Protein AF-A0A958BR42-F1 (afdb_monomer_lite)

Secondary structure (DSSP, 8-state):
-EEEEETTEEEEESSTTSS-EE---BTS-TT--EEEEEEETTEEEEEETTS-EEEESSTTSB-EE-----

Structure (mmCIF, N/CA/C/O backbone):
data_AF-A0A958BR42-F1
#
_entry.id   AF-A0A958BR42-F1
#
loop_
_atom_site.group_PDB
_atom_site.id
_atom_site.type_symbol
_atom_site.label_atom_id
_atom_site.label_alt_id
_atom_site.label_comp_id
_atom_site.label_asym_id
_atom_site.label_entity_id
_atom_site.label_seq_id
_atom_site.pdbx_PDB_ins_code
_atom_site.Cartn_x
_atom_site.Cartn_y
_atom_site.Cartn_z
_atom_site.occupancy
_atom_site.B_iso_or_equiv
_atom_site.auth_seq_id
_atom_site.auth_comp_id
_atom_site.auth_asym_id
_atom_site.auth_atom_id
_atom_site.pdbx_PDB_model_num
ATOM 1 N N . ALA A 1 1 ? -10.449 0.206 6.855 1.00 88.00 1 ALA A N 1
ATOM 2 C CA . ALA A 1 1 ? -9.214 1.010 6.867 1.00 88.00 1 ALA A CA 1
ATOM 3 C C . ALA A 1 1 ? -9.235 1.980 5.693 1.00 88.00 1 ALA A C 1
ATOM 5 O O . ALA A 1 1 ? -9.868 1.673 4.686 1.00 88.00 1 ALA A O 1
ATOM 6 N N . LEU A 1 2 ? -8.579 3.130 5.830 1.00 94.00 2 LEU A N 1
ATOM 7 C CA . LEU A 1 2 ? -8.263 4.023 4.715 1.00 94.00 2 LEU A CA 1
ATOM 8 C C . LEU A 1 2 ? -6.790 3.856 4.347 1.00 94.00 2 LEU A C 1
ATOM 10 O O . LEU A 1 2 ? -5.965 3.589 5.223 1.00 94.00 2 LEU A O 1
ATOM 14 N N . PHE A 1 3 ? -6.473 4.052 3.071 1.00 93.31 3 PHE A N 1
ATOM 15 C CA . PHE A 1 3 ? -5.108 3.997 2.565 1.00 93.31 3 PHE A CA 1
ATOM 16 C C . PHE A 1 3 ? -4.806 5.228 1.717 1.00 93.31 3 PHE A C 1
ATOM 18 O O . PHE A 1 3 ? -5.684 5.729 1.013 1.00 93.31 3 PHE A O 1
ATOM 25 N N . ALA A 1 4 ? -3.564 5.696 1.779 1.00 93.19 4 ALA A N 1
ATOM 26 C CA . ALA A 1 4 ? -3.059 6.752 0.914 1.00 93.19 4 ALA A CA 1
ATOM 27 C C . ALA A 1 4 ? -1.637 6.409 0.461 1.00 93.19 4 ALA A C 1
ATOM 29 O O . ALA A 1 4 ? -0.831 5.940 1.264 1.00 93.19 4 ALA A O 1
ATOM 30 N N . GLY A 1 5 ? -1.353 6.635 -0.821 1.00 90.88 5 GLY A N 1
ATOM 31 C CA . GLY A 1 5 ? -0.032 6.467 -1.425 1.00 90.88 5 GLY A CA 1
ATOM 32 C C . GLY A 1 5 ? 0.574 7.811 -1.829 1.00 90.88 5 GLY A C 1
ATOM 33 O O . GLY A 1 5 ? -0.155 8.749 -2.156 1.00 90.88 5 GLY A O 1
ATOM 34 N N . GLY A 1 6 ? 1.901 7.907 -1.802 1.00 89.38 6 GLY A N 1
ATOM 35 C CA . GLY A 1 6 ? 2.633 9.062 -2.315 1.00 89.38 6 GLY A CA 1
ATOM 36 C C . GLY A 1 6 ? 4.146 8.877 -2.230 1.00 89.38 6 GLY A C 1
ATOM 37 O O . GLY A 1 6 ? 4.653 7.757 -2.259 1.00 89.38 6 GLY A O 1
ATOM 38 N N . GLN A 1 7 ? 4.877 9.985 -2.099 1.00 85.38 7 GLN A N 1
ATOM 39 C CA . GLN A 1 7 ? 6.346 10.014 -2.129 1.00 85.38 7 GLN A CA 1
ATOM 40 C C . GLN A 1 7 ? 7.019 9.237 -0.977 1.00 85.38 7 GLN A C 1
ATOM 42 O O . GLN A 1 7 ? 8.176 8.856 -1.092 1.00 85.38 7 GLN A O 1
ATOM 47 N N . GLY A 1 8 ? 6.300 8.999 0.126 1.00 81.88 8 GLY A N 1
ATOM 48 C CA . GLY A 1 8 ? 6.772 8.235 1.289 1.00 81.88 8 GLY A CA 1
ATOM 49 C C . GLY A 1 8 ? 6.227 6.807 1.363 1.00 81.88 8 GLY A C 1
ATOM 50 O O . GLY A 1 8 ? 6.175 6.241 2.453 1.00 81.88 8 GLY A O 1
ATOM 51 N N . GLY A 1 9 ? 5.748 6.258 0.244 1.00 88.19 9 GLY A N 1
ATOM 52 C CA . GLY A 1 9 ? 5.106 4.948 0.198 1.00 88.19 9 GLY A CA 1
ATOM 53 C C . GLY A 1 9 ? 3.626 5.005 0.575 1.00 88.19 9 GLY A C 1
ATOM 54 O O . GLY A 1 9 ? 2.919 5.952 0.218 1.00 88.19 9 GLY A O 1
ATOM 55 N N . ILE A 1 10 ? 3.147 3.965 1.262 1.00 90.81 10 ILE A N 1
ATOM 56 C CA . ILE A 1 10 ? 1.735 3.793 1.623 1.00 90.81 10 ILE A CA 1
ATOM 57 C C . ILE A 1 10 ? 1.556 3.951 3.130 1.00 90.81 10 ILE A C 1
ATOM 59 O O . ILE A 1 10 ? 2.301 3.393 3.938 1.00 90.81 10 ILE A O 1
ATOM 63 N N . VAL A 1 11 ? 0.526 4.699 3.510 1.00 90.81 11 VAL A N 1
ATOM 64 C CA . VAL A 1 11 ? 0.073 4.834 4.894 1.00 90.81 11 VAL A CA 1
ATOM 65 C C . VAL A 1 11 ? -1.338 4.281 5.048 1.00 90.81 11 VAL A C 1
ATOM 67 O O . VAL A 1 11 ? -2.167 4.369 4.137 1.00 90.81 11 VAL A O 1
ATOM 70 N N . ARG A 1 12 ? -1.612 3.725 6.227 1.00 91.88 12 ARG A N 1
ATOM 71 C CA . ARG A 1 12 ? -2.902 3.170 6.633 1.00 91.88 12 ARG A CA 1
ATOM 72 C C . ARG A 1 12 ? -3.457 3.958 7.813 1.00 91.88 12 ARG A C 1
ATOM 74 O O . ARG A 1 12 ? -2.719 4.346 8.719 1.00 91.88 12 ARG A O 1
ATOM 81 N N . SER A 1 13 ? -4.769 4.144 7.811 1.00 94.12 13 SER A N 1
ATOM 82 C CA . SER A 1 13 ? -5.528 4.617 8.962 1.00 94.12 13 SER A CA 1
ATOM 83 C C . SER A 1 13 ? -6.615 3.610 9.331 1.00 94.12 13 SER A C 1
ATOM 85 O O . SER A 1 13 ? -7.397 3.169 8.479 1.00 94.12 13 SER A O 1
ATOM 87 N N . ASP A 1 14 ? -6.682 3.275 10.618 1.00 94.94 14 ASP A N 1
ATOM 88 C CA . ASP A 1 14 ? -7.709 2.404 11.202 1.00 94.94 14 ASP A CA 1
ATOM 89 C C . ASP A 1 14 ? -8.796 3.180 11.962 1.00 94.94 14 ASP A C 1
ATOM 91 O O . ASP A 1 14 ? -9.761 2.592 12.444 1.00 94.94 14 ASP A O 1
ATOM 95 N N . ASP A 1 15 ? -8.683 4.506 12.033 1.00 96.88 15 ASP A N 1
ATOM 96 C CA . ASP A 1 15 ? -9.548 5.385 12.824 1.00 96.88 15 ASP A CA 1
ATOM 97 C C . ASP A 1 15 ? -10.248 6.463 11.975 1.00 96.88 15 ASP A C 1
ATOM 99 O O . ASP A 1 15 ? -10.519 7.574 12.438 1.00 96.88 15 ASP A O 1
ATOM 103 N N . ASN A 1 16 ? -10.592 6.110 10.732 1.00 95.81 16 ASN A N 1
ATOM 104 C CA . ASN A 1 16 ? -11.259 6.980 9.753 1.00 95.81 16 ASN A CA 1
ATOM 105 C C . ASN A 1 16 ? -10.456 8.244 9.387 1.00 95.81 16 ASN A C 1
ATOM 107 O O . ASN A 1 16 ? -11.032 9.298 9.128 1.00 95.81 16 ASN A O 1
ATOM 111 N N . GLY A 1 17 ? -9.129 8.134 9.334 1.00 96.69 17 GLY A N 1
ATOM 112 C CA . GLY A 1 17 ? -8.233 9.187 8.858 1.00 96.69 17 GLY A CA 1
ATOM 113 C C . GLY A 1 17 ? -7.762 10.160 9.938 1.00 96.69 17 GLY A C 1
ATOM 114 O O . GLY A 1 17 ? -7.156 11.174 9.590 1.00 96.69 17 GLY A O 1
ATOM 115 N N . GLN A 1 18 ? -8.021 9.876 11.220 1.00 97.56 18 GLN A N 1
ATOM 116 C CA . GLN A 1 18 ? -7.564 10.718 12.331 1.00 97.56 18 GLN A CA 1
ATOM 117 C C . GLN A 1 18 ? -6.067 10.531 12.594 1.00 97.56 18 GLN A C 1
ATOM 119 O O . GLN A 1 18 ? -5.352 11.511 12.807 1.00 97.56 18 GLN A O 1
ATOM 124 N N . THR A 1 19 ? -5.583 9.291 12.537 1.00 95.62 19 THR A N 1
ATOM 125 C CA . THR A 1 19 ? -4.163 8.953 12.612 1.00 95.62 19 THR A CA 1
ATOM 126 C C . THR A 1 19 ? -3.754 8.056 11.453 1.00 95.62 19 THR A C 1
ATOM 128 O O . THR A 1 19 ? -4.548 7.284 10.914 1.00 95.62 19 THR A O 1
ATOM 131 N N . TRP A 1 20 ? -2.492 8.193 11.050 1.00 92.56 20 TRP A N 1
ATOM 132 C CA . TRP A 1 20 ? -1.907 7.486 9.919 1.00 92.56 20 TRP A CA 1
ATOM 133 C C . TRP A 1 20 ? -0.595 6.855 10.349 1.00 92.56 20 TRP A C 1
ATOM 135 O O . TRP A 1 20 ? 0.218 7.493 11.021 1.00 92.56 20 TRP A O 1
ATOM 145 N N . GLN A 1 21 ? -0.392 5.607 9.952 1.00 89.56 21 GLN A N 1
ATOM 146 C CA . GLN A 1 21 ? 0.838 4.870 10.200 1.00 89.56 21 GLN A CA 1
ATOM 147 C C . GLN A 1 21 ? 1.366 4.336 8.869 1.00 89.56 21 GLN A C 1
ATOM 149 O O . GLN A 1 21 ? 0.561 3.934 8.024 1.00 89.56 21 GLN A O 1
ATOM 154 N N . PRO A 1 22 ? 2.691 4.323 8.650 1.00 87.38 22 PRO A N 1
ATOM 155 C CA . PRO A 1 22 ? 3.268 3.617 7.514 1.00 87.38 22 PRO A CA 1
ATOM 156 C C . PRO A 1 22 ? 2.774 2.173 7.508 1.00 87.38 22 PRO A C 1
ATOM 158 O O . PRO A 1 22 ? 2.753 1.521 8.556 1.00 87.38 22 PRO A O 1
ATOM 161 N N . THR A 1 23 ? 2.375 1.658 6.347 1.00 83.62 23 THR A N 1
ATOM 162 C CA . THR A 1 23 ? 2.211 0.209 6.225 1.00 83.62 23 THR A CA 1
ATOM 163 C C . THR A 1 23 ? 3.559 -0.438 6.520 1.00 83.62 23 THR A C 1
ATOM 165 O O . THR A 1 23 ? 4.579 0.054 6.035 1.00 83.62 23 THR A O 1
ATOM 168 N N . ALA A 1 24 ? 3.576 -1.517 7.307 1.00 65.75 24 ALA A N 1
ATOM 169 C CA . ALA A 1 24 ? 4.773 -2.310 7.598 1.00 65.75 24 ALA A CA 1
ATOM 170 C C . ALA A 1 24 ? 5.194 -3.109 6.350 1.00 65.75 24 ALA A C 1
ATOM 172 O O . ALA A 1 24 ? 5.211 -4.331 6.357 1.00 65.75 24 ALA A O 1
ATOM 173 N N . GLY A 1 25 ? 5.410 -2.401 5.242 1.00 58.62 25 GLY A N 1
ATOM 174 C CA . GLY A 1 25 ? 5.504 -2.944 3.902 1.00 58.62 25 GLY A CA 1
ATOM 175 C C . GLY A 1 25 ? 6.833 -3.632 3.676 1.00 58.62 25 GLY A C 1
ATOM 176 O O . GLY A 1 25 ? 7.678 -3.110 2.953 1.00 58.62 25 GLY A O 1
ATOM 177 N N . ASP 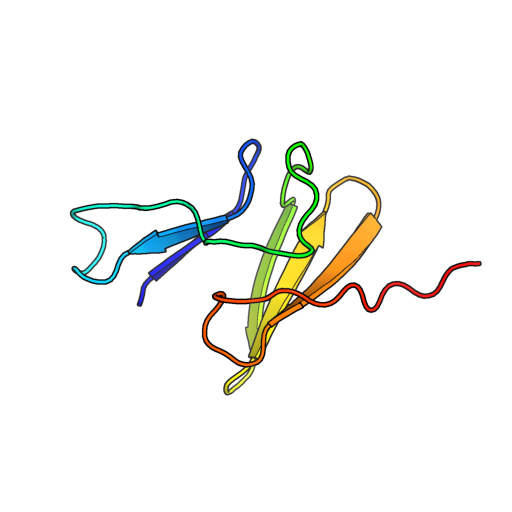A 1 26 ? 6.991 -4.823 4.243 1.00 62.41 26 ASP A N 1
ATOM 178 C CA . ASP A 1 26 ? 7.937 -5.790 3.711 1.00 62.41 26 ASP A CA 1
ATOM 179 C C . ASP A 1 26 ? 7.596 -5.981 2.225 1.00 62.41 26 ASP A C 1
ATOM 181 O O . ASP A 1 26 ? 6.490 -6.399 1.870 1.00 62.41 26 ASP A O 1
ATOM 185 N N . GLY A 1 27 ? 8.532 -5.586 1.359 1.00 66.94 27 GLY A N 1
ATOM 186 C CA . GLY A 1 27 ? 8.432 -5.734 -0.093 1.00 66.94 27 GLY A CA 1
ATOM 187 C C . GLY A 1 27 ? 8.104 -4.468 -0.890 1.00 66.94 27 GLY A C 1
ATOM 188 O O . GLY A 1 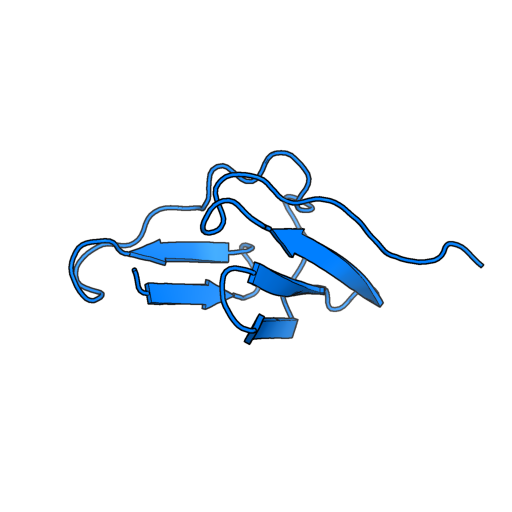27 ? 8.412 -4.455 -2.079 1.00 66.94 27 GLY A O 1
ATOM 189 N N . LEU A 1 28 ? 7.573 -3.389 -0.292 1.00 76.00 28 LEU A N 1
ATOM 190 C CA . LEU A 1 28 ? 7.466 -2.101 -0.999 1.00 76.00 28 LEU A CA 1
ATOM 191 C C . LEU A 1 28 ? 8.828 -1.387 -1.015 1.00 76.00 28 LEU A C 1
ATOM 193 O O . LEU A 1 28 ? 9.548 -1.420 -0.014 1.00 76.00 28 LEU A O 1
ATOM 197 N N . PRO A 1 29 ? 9.199 -0.703 -2.110 1.00 68.19 29 PRO A N 1
ATOM 198 C CA . PRO A 1 29 ? 10.426 0.071 -2.133 1.00 68.19 29 PRO A CA 1
ATOM 199 C C . PRO A 1 29 ? 10.312 1.222 -1.129 1.00 68.19 29 PRO A C 1
ATOM 201 O O . PRO A 1 29 ? 9.400 2.040 -1.230 1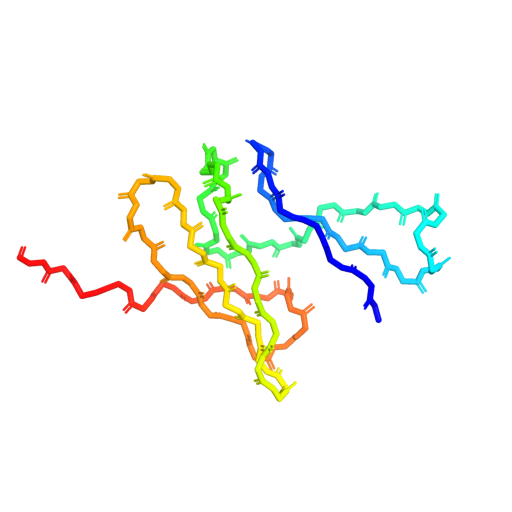.00 68.19 29 PRO A O 1
ATOM 204 N N . ALA A 1 30 ? 11.258 1.293 -0.187 1.00 64.12 30 ALA A N 1
ATOM 205 C CA . ALA A 1 30 ? 11.290 2.301 0.879 1.00 64.12 30 ALA A CA 1
ATOM 206 C C . ALA A 1 30 ? 11.282 3.751 0.352 1.00 64.12 30 ALA A C 1
ATOM 208 O O . ALA A 1 30 ? 10.798 4.650 1.034 1.00 64.12 30 ALA A O 1
ATOM 209 N N . ASP A 1 31 ? 11.751 3.944 -0.885 1.00 65.75 31 ASP A N 1
ATOM 210 C CA . ASP A 1 31 ? 11.900 5.247 -1.542 1.00 65.75 31 ASP A CA 1
ATOM 211 C C . ASP A 1 31 ? 11.010 5.377 -2.799 1.00 65.75 31 ASP A C 1
ATOM 213 O O . ASP A 1 31 ? 11.188 6.281 -3.619 1.00 65.75 31 ASP A O 1
ATOM 217 N N . GLY A 1 32 ? 10.088 4.431 -3.009 1.00 73.50 32 GLY A N 1
ATOM 218 C CA . GLY A 1 32 ? 9.253 4.374 -4.203 1.00 73.50 32 GLY A CA 1
ATOM 219 C C . GLY A 1 32 ? 8.032 5.276 -4.083 1.00 73.50 32 GLY A C 1
ATOM 220 O O . GLY A 1 32 ? 7.116 4.978 -3.320 1.00 73.50 32 GLY A O 1
ATOM 221 N N . GLU A 1 33 ? 7.975 6.340 -4.885 1.00 88.94 33 GLU A N 1
ATOM 222 C CA . GLU A 1 33 ? 6.746 7.118 -5.049 1.00 88.94 33 GLU A CA 1
ATOM 223 C C . GLU A 1 33 ? 5.622 6.207 -5.558 1.00 88.94 33 GLU A C 1
ATOM 225 O O . GLU A 1 33 ? 5.720 5.629 -6.645 1.00 88.94 33 GLU A O 1
ATOM 230 N N . VAL A 1 34 ? 4.551 6.087 -4.772 1.00 92.06 34 VAL A N 1
ATOM 231 C CA . VAL A 1 34 ? 3.334 5.369 -5.161 1.00 92.06 34 VAL A CA 1
ATOM 232 C C . VAL A 1 34 ? 2.485 6.317 -5.996 1.00 92.06 34 VAL A C 1
ATOM 234 O O . VAL A 1 34 ? 1.861 7.238 -5.471 1.00 92.06 34 VAL A O 1
ATOM 237 N N . ALA A 1 35 ? 2.482 6.089 -7.306 1.00 93.56 35 ALA A N 1
ATOM 238 C CA . ALA A 1 35 ? 1.768 6.912 -8.275 1.00 93.56 35 ALA A CA 1
ATOM 239 C C . ALA A 1 35 ? 0.272 6.563 -8.347 1.00 93.56 35 ALA A C 1
ATOM 241 O O . ALA A 1 35 ? -0.548 7.399 -8.724 1.00 93.56 35 ALA A O 1
ATOM 242 N N . SER A 1 36 ? -0.093 5.325 -8.004 1.00 94.44 36 SER A N 1
ATOM 243 C CA . SER A 1 36 ? -1.483 4.869 -7.971 1.00 94.44 36 SER A CA 1
ATOM 244 C C . SER A 1 36 ? -1.670 3.783 -6.918 1.00 94.44 36 SER A C 1
ATOM 246 O O . SER A 1 36 ? -0.791 2.941 -6.727 1.00 94.44 36 SER A O 1
ATOM 248 N N . LEU A 1 37 ? -2.818 3.820 -6.242 1.00 94.50 37 LEU A N 1
ATOM 249 C CA . LEU A 1 37 ? -3.244 2.850 -5.244 1.00 94.50 37 LEU A CA 1
ATOM 250 C C . LEU A 1 37 ? -4.733 2.565 -5.443 1.00 94.50 37 LEU A C 1
ATOM 252 O O . LEU A 1 37 ? -5.542 3.484 -5.335 1.00 94.50 37 LEU A O 1
ATOM 256 N N . GLU A 1 38 ? -5.078 1.310 -5.712 1.00 96.31 38 GLU A N 1
ATOM 257 C CA . GLU A 1 38 ? -6.446 0.887 -6.026 1.00 96.31 38 GLU A CA 1
ATOM 258 C C . GLU A 1 38 ? -6.832 -0.343 -5.198 1.00 96.31 38 GLU A C 1
ATOM 260 O O . GLU A 1 38 ? -6.005 -1.225 -4.951 1.00 96.31 38 GLU A O 1
ATOM 265 N N . ALA A 1 39 ? -8.098 -0.419 -4.788 1.00 95.19 39 ALA A N 1
ATOM 266 C CA . ALA A 1 39 ? -8.664 -1.603 -4.151 1.00 95.19 39 ALA A CA 1
ATOM 267 C C . ALA A 1 39 ? -9.521 -2.386 -5.154 1.00 95.19 39 ALA A C 1
ATOM 269 O O . ALA A 1 39 ? -10.414 -1.825 -5.786 1.00 95.19 39 ALA A O 1
ATOM 270 N N . ALA A 1 40 ? -9.294 -3.694 -5.259 1.00 95.12 40 ALA A N 1
ATOM 271 C CA . ALA A 1 40 ? -10.101 -4.590 -6.079 1.00 95.12 40 ALA A CA 1
ATOM 272 C C . ALA A 1 40 ? -10.494 -5.822 -5.256 1.00 95.12 40 ALA A C 1
ATOM 274 O O . ALA A 1 40 ? -9.713 -6.754 -5.080 1.00 95.12 40 ALA A O 1
ATOM 275 N N . GLY A 1 41 ? -11.723 -5.814 -4.732 1.00 93.94 41 GLY A N 1
ATOM 276 C CA . GLY A 1 41 ? -12.187 -6.854 -3.815 1.00 93.94 41 GLY A CA 1
ATOM 277 C C . GLY A 1 41 ? -11.442 -6.796 -2.481 1.00 93.94 41 GLY A C 1
ATOM 278 O O . GLY A 1 41 ? -11.483 -5.778 -1.794 1.00 93.94 41 GLY A O 1
ATOM 279 N N . ASP A 1 42 ? -10.790 -7.896 -2.119 1.00 92.88 42 ASP A N 1
ATOM 280 C CA . ASP A 1 42 ? -9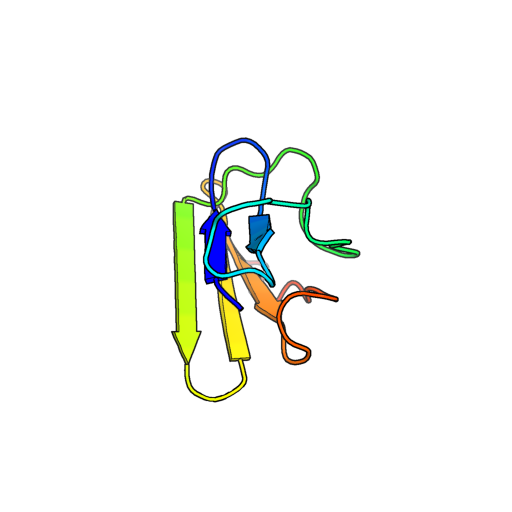.960 -8.049 -0.919 1.00 92.88 42 ASP A CA 1
ATOM 281 C C . ASP A 1 42 ? -8.477 -7.710 -1.152 1.00 92.88 42 ASP A C 1
ATOM 283 O O . ASP A 1 42 ? -7.674 -7.776 -0.220 1.00 92.88 42 ASP A O 1
ATOM 287 N N . GLN A 1 43 ? -8.110 -7.312 -2.374 1.00 95.56 43 GLN A N 1
ATOM 288 C CA . GLN A 1 43 ? -6.736 -6.986 -2.743 1.00 95.56 43 GLN A CA 1
ATOM 289 C C . GLN A 1 43 ? -6.512 -5.480 -2.897 1.00 95.56 43 GLN A C 1
ATOM 291 O O . GLN A 1 43 ? -7.396 -4.733 -3.329 1.00 95.56 43 GLN A O 1
ATOM 296 N N . LEU A 1 44 ? -5.286 -5.049 -2.601 1.00 94.88 44 LEU A N 1
ATOM 297 C CA . LEU A 1 44 ? -4.780 -3.713 -2.904 1.00 94.88 44 LEU A CA 1
ATOM 298 C C . LEU A 1 44 ? -3.683 -3.806 -3.958 1.00 94.88 44 LEU A C 1
ATOM 300 O O . LEU A 1 44 ? -2.798 -4.656 -3.862 1.00 94.88 44 LEU A O 1
ATOM 304 N N . PHE A 1 45 ? -3.713 -2.896 -4.921 1.00 95.31 45 PHE A N 1
ATOM 305 C CA . PHE A 1 45 ? -2.709 -2.774 -5.968 1.00 95.31 45 PHE A CA 1
ATOM 306 C C . PHE A 1 45 ? -2.027 -1.420 -5.864 1.00 95.31 45 PHE A C 1
ATOM 308 O O . PHE A 1 45 ? -2.700 -0.394 -5.797 1.00 95.31 45 PHE A O 1
ATOM 315 N N . ALA A 1 46 ? -0.699 -1.421 -5.883 1.00 94.12 46 ALA A N 1
ATOM 316 C CA . ALA A 1 46 ? 0.108 -0.212 -5.874 1.00 94.12 46 ALA A CA 1
ATOM 317 C C . ALA A 1 46 ? 1.022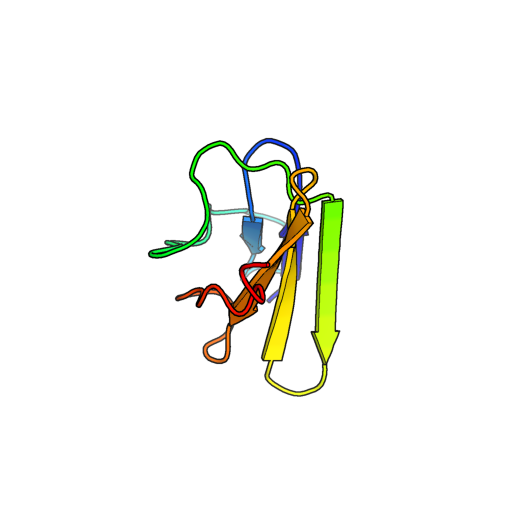 -0.189 -7.097 1.00 94.12 46 ALA A C 1
ATOM 319 O O . ALA A 1 46 ? 1.763 -1.141 -7.340 1.00 94.12 46 ALA A O 1
ATOM 320 N N . ALA A 1 47 ? 0.988 0.906 -7.849 1.00 93.19 47 ALA A N 1
ATOM 321 C CA . ALA A 1 47 ? 1.928 1.157 -8.932 1.00 93.19 47 ALA A CA 1
ATOM 322 C C . ALA A 1 47 ? 2.902 2.258 -8.515 1.00 93.19 47 ALA A C 1
ATOM 324 O O . ALA A 1 47 ? 2.485 3.327 -8.057 1.00 93.19 47 ALA A O 1
ATOM 325 N N . THR A 1 48 ? 4.198 2.010 -8.680 1.00 91.25 48 THR A N 1
ATOM 326 C CA . THR A 1 48 ? 5.226 3.017 -8.407 1.00 91.25 48 THR A CA 1
ATOM 327 C C . THR A 1 48 ? 5.486 3.875 -9.639 1.00 91.25 48 THR A C 1
ATOM 329 O O . THR A 1 48 ? 5.292 3.439 -10.776 1.00 91.25 48 THR A O 1
ATOM 332 N N . ALA A 1 49 ? 5.997 5.089 -9.435 1.00 89.25 49 ALA A N 1
ATOM 333 C CA . ALA A 1 49 ? 6.440 5.958 -10.526 1.00 89.25 49 ALA A CA 1
ATOM 334 C C . ALA A 1 49 ? 7.556 5.321 -11.386 1.00 89.25 49 ALA A C 1
ATOM 336 O O . ALA A 1 49 ? 7.716 5.670 -12.554 1.00 89.25 49 ALA A O 1
ATOM 337 N N . ALA A 1 50 ? 8.299 4.353 -10.833 1.00 88.38 50 ALA A N 1
ATOM 338 C CA . ALA A 1 50 ? 9.327 3.586 -11.538 1.00 88.38 50 ALA A CA 1
ATOM 339 C C . ALA A 1 50 ? 8.761 2.447 -12.416 1.00 88.38 50 ALA A C 1
ATOM 341 O O . ALA A 1 50 ? 9.524 1.762 -13.095 1.00 88.38 50 ALA A O 1
ATOM 342 N N . GLY A 1 51 ? 7.439 2.244 -12.419 1.00 89.25 51 GLY A N 1
ATOM 343 C CA . GLY A 1 51 ? 6.761 1.239 -13.239 1.00 89.25 51 GLY A CA 1
ATOM 344 C C . GLY A 1 51 ? 6.649 -0.147 -12.601 1.00 89.25 51 GLY A C 1
ATOM 345 O O . GLY A 1 51 ? 6.259 -1.088 -13.289 1.00 89.25 51 GLY A O 1
ATOM 346 N N . GLN A 1 52 ? 6.968 -0.286 -11.312 1.00 90.69 52 GLN A N 1
ATOM 347 C CA . GLN A 1 52 ? 6.751 -1.534 -10.581 1.00 90.69 52 GLN A CA 1
ATOM 348 C C . GLN A 1 52 ? 5.295 -1.635 -10.120 1.00 90.69 52 GLN A C 1
ATOM 350 O O . GLN A 1 52 ? 4.671 -0.625 -9.786 1.00 90.69 52 GLN A O 1
ATOM 355 N N . ILE A 1 53 ? 4.769 -2.854 -10.075 1.00 92.50 53 ILE A N 1
ATOM 356 C CA . ILE A 1 53 ? 3.414 -3.169 -9.633 1.00 92.50 53 ILE A CA 1
ATOM 357 C C . ILE A 1 53 ? 3.506 -4.123 -8.448 1.00 92.50 53 ILE A C 1
ATOM 359 O O . ILE A 1 53 ? 4.098 -5.196 -8.548 1.00 92.50 53 ILE A O 1
ATOM 363 N N . PHE A 1 54 ? 2.868 -3.742 -7.349 1.00 93.00 54 PHE A N 1
ATOM 364 C CA . PHE A 1 54 ? 2.782 -4.528 -6.129 1.00 93.00 54 PHE A CA 1
ATOM 365 C C . PHE A 1 54 ? 1.334 -4.887 -5.823 1.00 93.00 54 PHE A C 1
ATOM 367 O O . PHE A 1 54 ? 0.420 -4.103 -6.093 1.00 93.00 54 PHE A O 1
ATOM 374 N N . VAL A 1 55 ? 1.135 -6.049 -5.208 1.00 94.44 55 VAL A N 1
ATOM 375 C CA . VAL A 1 55 ? -0.163 -6.491 -4.695 1.00 94.44 55 VAL A CA 1
ATOM 376 C C . VAL A 1 55 ? -0.070 -6.820 -3.211 1.00 94.44 55 VAL A C 1
ATOM 378 O O . VAL A 1 55 ? 0.919 -7.388 -2.751 1.00 94.44 55 VAL A O 1
ATOM 381 N N . SER A 1 56 ? -1.118 -6.489 -2.470 1.00 93.75 56 SER A N 1
ATOM 382 C CA . SER A 1 56 ? -1.337 -6.950 -1.105 1.00 93.75 56 SER A CA 1
ATOM 383 C C . SER A 1 56 ? -2.674 -7.680 -1.021 1.00 93.75 56 SER A C 1
ATOM 385 O O . SER A 1 56 ? -3.678 -7.204 -1.549 1.00 93.75 56 SER A O 1
ATOM 387 N N . ALA A 1 57 ? -2.685 -8.832 -0.352 1.00 94.88 57 ALA A N 1
ATOM 388 C CA . ALA A 1 57 ? -3.883 -9.637 -0.086 1.00 94.88 57 ALA A CA 1
ATOM 389 C C . ALA A 1 57 ? -4.241 -9.679 1.414 1.00 94.88 57 ALA A C 1
ATOM 391 O O . ALA A 1 57 ? -5.070 -10.476 1.843 1.00 94.88 57 ALA A O 1
ATOM 392 N N . ASP A 1 58 ? -3.578 -8.856 2.229 1.00 92.69 58 ASP A N 1
ATOM 393 C CA . ASP A 1 58 ? -3.687 -8.861 3.690 1.00 92.69 58 ASP A CA 1
ATOM 394 C C . ASP A 1 58 ? -3.905 -7.453 4.263 1.00 92.69 58 ASP A C 1
ATOM 396 O O . ASP A 1 58 ? -3.456 -7.125 5.365 1.00 92.69 58 ASP A O 1
ATOM 400 N N . GLU A 1 59 ? -4.641 -6.629 3.511 1.00 90.44 59 GLU A N 1
ATOM 401 C CA . GLU A 1 59 ? -4.964 -5.238 3.848 1.00 90.44 59 GLU A CA 1
ATOM 402 C C . GLU A 1 59 ? -3.727 -4.332 4.003 1.00 90.44 59 GLU A C 1
ATOM 404 O O . GLU A 1 59 ? -3.649 -3.501 4.920 1.00 90.44 59 GLU A O 1
ATOM 409 N N . GLY A 1 60 ? -2.749 -4.491 3.111 1.00 89.50 60 GLY A N 1
ATOM 410 C CA . GLY A 1 60 ? -1.561 -3.644 3.039 1.00 89.50 60 GLY A CA 1
ATOM 411 C C . GLY A 1 60 ? -0.520 -3.943 4.112 1.00 89.50 60 GLY A C 1
ATOM 412 O O . GLY A 1 60 ? 0.342 -3.096 4.345 1.00 89.50 60 GLY A O 1
ATOM 413 N N . LYS A 1 61 ? -0.594 -5.099 4.786 1.00 87.31 61 LYS A N 1
ATOM 414 C CA . LYS A 1 61 ? 0.423 -5.505 5.767 1.00 87.31 61 LYS A CA 1
ATOM 415 C C . LYS A 1 61 ? 1.676 -6.008 5.065 1.00 87.31 61 LYS A C 1
ATOM 417 O O . LYS A 1 61 ? 2.764 -5.646 5.486 1.00 87.31 61 LYS A O 1
ATOM 422 N N . THR A 1 62 ? 1.526 -6.777 3.991 1.00 89.44 62 THR A N 1
ATOM 423 C CA . THR A 1 62 ? 2.630 -7.235 3.142 1.00 89.44 62 THR A CA 1
ATOM 424 C C . THR A 1 62 ? 2.354 -6.920 1.679 1.00 89.44 62 THR A C 1
ATOM 426 O O . THR A 1 62 ? 1.198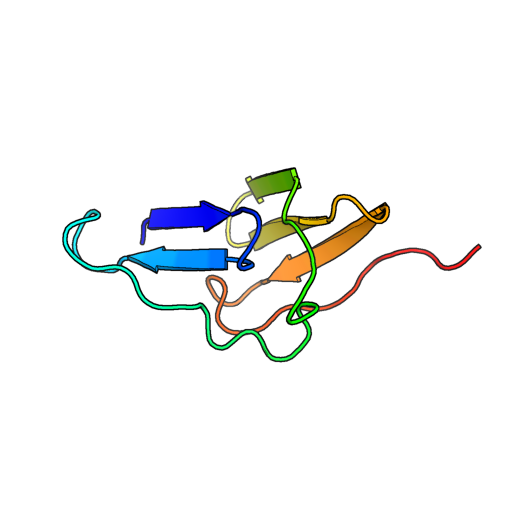 -6.844 1.251 1.00 89.44 62 THR A O 1
ATOM 429 N N . TRP A 1 63 ? 3.427 -6.709 0.913 1.00 91.31 63 TRP A N 1
ATOM 430 C CA . TRP A 1 63 ? 3.348 -6.356 -0.500 1.00 91.31 63 TRP A CA 1
ATOM 431 C C . TRP A 1 63 ? 4.257 -7.257 -1.328 1.00 91.31 63 TRP A C 1
ATOM 433 O O . TRP A 1 63 ? 5.440 -7.417 -1.039 1.00 91.31 63 TRP A O 1
ATOM 443 N N . GLN A 1 64 ? 3.700 -7.834 -2.385 1.00 92.00 64 GLN A N 1
ATOM 444 C CA . GLN A 1 64 ? 4.418 -8.685 -3.322 1.00 92.00 64 GLN A CA 1
ATOM 445 C C . GLN A 1 64 ? 4.624 -7.948 -4.643 1.00 92.00 64 GLN A C 1
ATOM 447 O O . GLN A 1 64 ? 3.651 -7.501 -5.248 1.00 92.00 64 GLN A O 1
ATOM 452 N N . ASP A 1 65 ? 5.873 -7.861 -5.108 1.00 91.44 65 ASP A N 1
ATOM 453 C CA . ASP A 1 65 ? 6.184 -7.386 -6.461 1.00 91.44 65 ASP A CA 1
ATOM 454 C C . ASP A 1 65 ? 5.683 -8.412 -7.493 1.00 91.44 65 ASP A C 1
ATOM 456 O O . ASP A 1 65 ? 6.075 -9.583 -7.463 1.00 91.44 65 ASP A O 1
ATOM 460 N N . ILE A 1 66 ? 4.795 -7.974 -8.385 1.00 92.75 66 ILE A N 1
ATOM 461 C CA . ILE A 1 66 ? 4.230 -8.768 -9.488 1.00 92.75 66 ILE A CA 1
ATOM 462 C C . ILE A 1 66 ? 4.614 -8.197 -10.859 1.00 92.75 66 ILE A C 1
ATOM 464 O O . ILE A 1 66 ? 4.032 -8.566 -11.883 1.00 92.75 66 ILE A O 1
ATOM 468 N N . SER A 1 67 ? 5.589 -7.288 -10.894 1.00 88.38 67 SER A N 1
ATOM 469 C CA . SER A 1 67 ? 6.107 -6.706 -12.127 1.00 88.38 67 SER A CA 1
ATOM 470 C C . SER A 1 67 ? 6.723 -7.791 -13.003 1.00 88.38 67 SER A C 1
ATOM 472 O O . SER A 1 67 ? 7.556 -8.584 -12.561 1.00 88.38 67 SER A O 1
ATOM 474 N N . VAL A 1 68 ? 6.361 -7.810 -14.285 1.00 80.50 68 VAL A N 1
ATOM 475 C CA . VAL A 1 68 ? 7.035 -8.680 -15.250 1.00 80.50 68 VAL A CA 1
ATOM 476 C C . VAL A 1 68 ? 8.348 -8.007 -15.639 1.00 80.50 68 VAL A C 1
ATOM 478 O O . VAL A 1 68 ? 8.343 -6.993 -16.337 1.00 80.50 68 VAL A O 1
ATOM 481 N N . VAL A 1 69 ? 9.473 -8.555 -15.176 1.00 64.56 69 VAL A N 1
ATOM 482 C CA . VAL A 1 69 ? 10.800 -8.133 -15.643 1.00 64.56 69 VAL A CA 1
ATOM 483 C C . VAL A 1 69 ? 10.881 -8.448 -17.135 1.00 64.56 69 VAL A C 1
ATOM 485 O O . VAL A 1 69 ? 10.628 -9.584 -17.541 1.00 64.56 69 VAL A O 1
ATOM 488 N N . LYS A 1 70 ? 11.171 -7.437 -17.951 1.00 52.03 70 LYS A N 1
ATOM 489 C CA . LYS A 1 70 ? 11.392 -7.621 -19.385 1.00 52.03 70 LYS A CA 1
ATOM 490 C C . LYS A 1 70 ? 12.835 -8.011 -19.668 1.00 52.03 70 LYS A C 1
ATOM 492 O O . LYS A 1 70 ? 13.724 -7.468 -18.977 1.00 52.03 70 LYS A O 1
#

Foldseek 3Di:
DDWDFAQQGIWDDPPVPPDIDDQCEPADDRRFTFPDWDDDPQKIWTATPVGWIWMDNPRRNYIDTPDDDD

Sequence (70 aa):
ALFAGGQGGIVRSDDNGQTWQPTAGDGLPADGEVASLEAAGDQLFAATAAGQIFVSADEGKTWQDISVVK

pLDDT: mean 87.62, std 10.48, range [52.03, 97.56]

Radius of gyration: 11.36 Å; chains: 1; bounding box: 24×20×32 Å